Protein AF-A0A378I2C4-F1 (afdb_monomer_lite)

Secondary structure (DSSP, 8-state):
--HHHHHHHHHHH-HHHHHHHHHHHHHHHHHHHHHHHHHHHHHHHH-

Sequence (47 aa):
MSPLKRLLSYYRASKENRIQLIIFLGFVVIPILGMGLLYILVRLFWL

Structure (mmCIF, N/CA/C/O backbone):
data_AF-A0A378I2C4-F1
#
_entry.id   AF-A0A378I2C4-F1
#
loop_
_atom_site.group_PDB
_atom_site.id
_atom_site.type_symbol
_atom_site.label_atom_id
_atom_site.label_alt_id
_atom_site.label_comp_id
_atom_site.label_asym_id
_atom_site.label_entity_id
_atom_site.label_seq_id
_atom_site.pdbx_PDB_ins_code
_atom_site.Cartn_x
_atom_site.Cartn_y
_atom_site.Cartn_z
_atom_site.occupancy
_atom_site.B_iso_or_equiv
_atom_site.auth_seq_id
_atom_site.auth_comp_id
_atom_site.auth_asym_id
_atom_site.auth_atom_id
_atom_site.pdbx_PDB_model_num
ATOM 1 N N . MET A 1 1 ? -24.063 3.056 3.570 1.00 57.91 1 MET A N 1
ATOM 2 C CA . MET A 1 1 ? -22.852 3.602 4.236 1.00 57.91 1 MET A CA 1
ATOM 3 C C . MET A 1 1 ? -21.696 3.580 3.249 1.00 57.91 1 MET A C 1
ATOM 5 O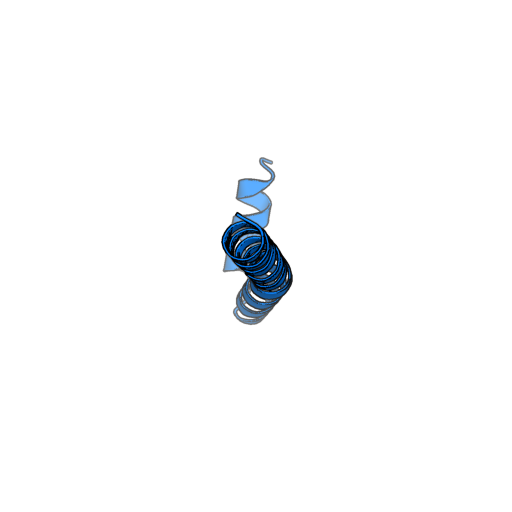 O . MET A 1 1 ? -21.513 2.561 2.601 1.00 57.91 1 MET A O 1
ATOM 9 N N . SER A 1 2 ? -20.938 4.674 3.121 1.00 78.56 2 SER A N 1
ATOM 10 C CA . SER A 1 2 ? -19.737 4.699 2.271 1.00 78.56 2 SER A CA 1
ATOM 11 C C . SER A 1 2 ? -18.708 3.658 2.754 1.00 78.56 2 SER A C 1
ATOM 13 O O . SER A 1 2 ? -18.527 3.531 3.972 1.00 78.56 2 SER A O 1
ATOM 15 N N . PRO A 1 3 ? -18.026 2.932 1.848 1.00 77.44 3 PRO A N 1
ATOM 16 C CA . PRO A 1 3 ? -17.003 1.948 2.209 1.00 77.44 3 PRO A CA 1
ATOM 17 C C . PRO A 1 3 ? -15.886 2.560 3.065 1.00 77.44 3 PRO A C 1
ATOM 19 O O . PRO A 1 3 ? -15.449 1.939 4.030 1.00 77.44 3 PRO A O 1
ATOM 22 N N . LEU A 1 4 ? -15.524 3.824 2.818 1.00 79.38 4 LEU A N 1
ATOM 23 C CA . LEU A 1 4 ? -14.564 4.569 3.639 1.00 79.38 4 LEU A CA 1
ATOM 24 C C . LEU A 1 4 ? -15.053 4.762 5.077 1.00 79.38 4 LEU A C 1
ATOM 26 O O . LEU A 1 4 ? -14.285 4.580 6.016 1.00 79.38 4 LEU A O 1
ATOM 30 N N . LYS A 1 5 ? -16.342 5.072 5.275 1.00 78.75 5 LYS A N 1
ATOM 31 C CA . LYS A 1 5 ? -16.914 5.226 6.624 1.00 78.75 5 LYS A CA 1
ATOM 32 C C . LYS A 1 5 ? -16.917 3.904 7.393 1.00 78.75 5 LYS A C 1
ATOM 34 O O . LYS A 1 5 ? -16.648 3.910 8.590 1.00 78.75 5 LYS A O 1
ATOM 39 N N . ARG A 1 6 ? -17.172 2.784 6.708 1.00 78.62 6 ARG A N 1
ATOM 40 C CA . ARG A 1 6 ? -17.151 1.437 7.304 1.00 78.62 6 ARG A CA 1
ATOM 41 C C . ARG A 1 6 ? -15.736 1.026 7.723 1.00 78.62 6 ARG A C 1
ATOM 43 O O . ARG A 1 6 ? -15.547 0.482 8.808 1.00 78.62 6 ARG A O 1
ATOM 50 N N . LEU A 1 7 ? -14.742 1.351 6.900 1.00 78.31 7 LEU A N 1
ATOM 51 C CA . LEU A 1 7 ? -13.330 1.085 7.179 1.00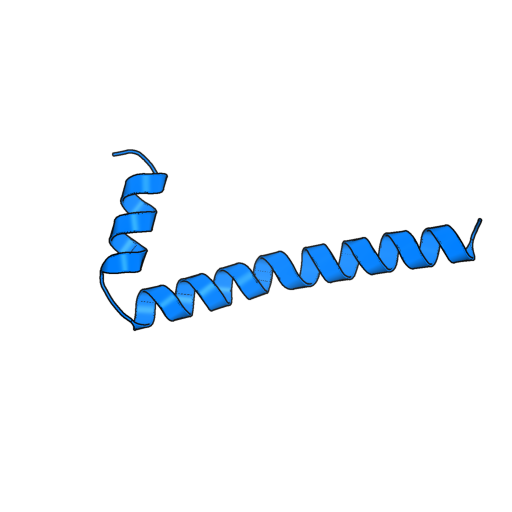 78.31 7 LEU A CA 1
ATOM 52 C C . LEU A 1 7 ? -12.815 1.951 8.338 1.00 78.31 7 LEU A C 1
ATOM 54 O O . LEU A 1 7 ? -12.150 1.451 9.243 1.00 78.31 7 LEU A O 1
ATOM 58 N N . LEU A 1 8 ? -13.222 3.225 8.380 1.00 78.38 8 LEU A N 1
ATOM 59 C CA . LEU A 1 8 ? -12.891 4.142 9.471 1.00 78.38 8 LEU A CA 1
ATOM 60 C C . LEU A 1 8 ? -13.486 3.687 10.813 1.00 78.38 8 LEU A C 1
ATOM 62 O O . LEU A 1 8 ? -12.808 3.753 11.841 1.00 78.38 8 LEU A O 1
ATOM 66 N N . SER A 1 9 ? -14.733 3.197 10.815 1.00 79.94 9 SER A N 1
ATOM 67 C CA . SER A 1 9 ? -15.338 2.619 12.022 1.00 79.94 9 SER A CA 1
ATOM 68 C C . SER A 1 9 ? -14.616 1.349 12.469 1.00 79.94 9 SER A C 1
ATOM 70 O O . SER A 1 9 ? -14.384 1.176 13.661 1.00 79.94 9 SER A O 1
ATOM 72 N N . TYR A 1 10 ? -14.185 0.505 11.525 1.00 76.25 10 TYR A N 1
ATOM 73 C CA . TYR A 1 10 ? -13.452 -0.726 11.825 1.00 76.25 10 TYR A CA 1
ATOM 74 C C . TYR A 1 10 ? -12.066 -0.437 12.422 1.00 76.25 10 TYR A C 1
ATOM 76 O O . TYR A 1 10 ? -11.659 -1.089 13.379 1.00 76.25 10 TYR A O 1
ATOM 84 N N . TYR A 1 11 ? -11.380 0.594 11.917 1.00 74.75 11 TYR A N 1
ATOM 85 C CA . TYR A 1 11 ? -10.091 1.074 12.426 1.00 74.75 11 TYR A CA 1
ATOM 86 C C . TYR A 1 11 ? -10.191 1.708 13.826 1.00 74.75 11 TYR A C 1
ATOM 88 O O . TYR A 1 11 ? -9.277 1.593 14.646 1.00 74.75 11 TYR A O 1
ATOM 96 N N . ARG A 1 12 ? -11.293 2.403 14.136 1.00 77.19 12 ARG A N 1
ATOM 97 C CA . ARG A 1 12 ? -11.494 3.003 15.468 1.00 77.19 12 ARG A CA 1
ATOM 98 C C . ARG A 1 12 ? -11.987 2.016 16.527 1.00 77.19 12 ARG A C 1
ATOM 100 O O . ARG A 1 12 ? -11.825 2.332 17.700 1.00 77.19 12 ARG A O 1
ATOM 107 N N . ALA A 1 13 ? -12.535 0.866 16.136 1.00 81.31 13 ALA A N 1
ATOM 108 C CA . ALA A 1 13 ? -13.197 -0.064 17.050 1.00 81.31 13 ALA A CA 1
ATOM 109 C C . ALA A 1 13 ? -12.260 -0.732 18.075 1.00 81.31 13 ALA A C 1
ATOM 111 O O . ALA A 1 13 ? -12.667 -0.948 19.210 1.00 81.31 13 ALA A O 1
ATOM 112 N N . SER A 1 14 ? -11.013 -1.052 17.708 1.00 79.56 14 SER A N 1
ATOM 113 C CA . SER A 1 14 ? -10.064 -1.724 18.609 1.00 79.56 14 SER A CA 1
ATOM 114 C C . SER A 1 14 ? -8.612 -1.461 18.208 1.00 79.56 14 SER A C 1
ATOM 116 O O . SER A 1 14 ? -8.319 -1.209 17.038 1.00 79.56 14 SER A O 1
ATOM 118 N N . LYS A 1 15 ? -7.687 -1.556 19.173 1.00 81.12 15 LYS A N 1
ATOM 119 C CA . LYS A 1 15 ? -6.236 -1.543 18.911 1.00 81.12 15 LYS A CA 1
ATOM 120 C C . LYS A 1 15 ? -5.815 -2.709 18.008 1.00 81.12 15 LYS A C 1
ATOM 122 O O . LYS A 1 15 ? -4.941 -2.528 17.167 1.00 81.12 15 LYS A O 1
ATOM 127 N N . GLU A 1 16 ? -6.475 -3.857 18.132 1.00 84.19 16 GLU A N 1
ATOM 128 C CA . GLU A 1 16 ? -6.200 -5.054 17.331 1.00 84.19 16 GLU A CA 1
ATOM 129 C C . GLU A 1 16 ? -6.558 -4.845 15.854 1.00 84.19 16 GLU A C 1
ATOM 131 O O . GLU A 1 16 ? -5.731 -5.074 14.973 1.00 84.19 16 GLU A O 1
ATOM 136 N N . ASN A 1 17 ? -7.725 -4.254 15.578 1.00 85.75 17 ASN A N 1
ATOM 137 C CA . ASN A 1 17 ? -8.147 -3.921 14.215 1.00 85.75 17 ASN A CA 1
ATOM 138 C C . ASN A 1 17 ? -7.187 -2.940 13.526 1.00 85.75 17 ASN A C 1
ATOM 140 O O . ASN A 1 17 ? -7.009 -3.007 12.310 1.00 85.75 17 ASN A O 1
ATOM 144 N N . ARG A 1 18 ? -6.557 -2.026 14.279 1.00 85.12 18 ARG A N 1
ATOM 145 C CA . ARG A 1 18 ? -5.537 -1.112 13.734 1.00 85.12 18 ARG A CA 1
ATOM 146 C C . ARG A 1 18 ? -4.281 -1.859 13.320 1.00 85.12 18 ARG A C 1
ATOM 148 O O . ARG A 1 18 ? -3.777 -1.616 12.229 1.00 85.12 18 ARG A O 1
ATOM 155 N N . ILE A 1 19 ? -3.801 -2.763 14.173 1.00 90.06 19 ILE A N 1
ATOM 156 C CA . ILE A 1 19 ? -2.625 -3.591 13.884 1.00 90.06 19 ILE A CA 1
ATOM 157 C C . ILE A 1 19 ? -2.897 -4.464 12.659 1.00 90.06 19 ILE A C 1
ATOM 159 O O . ILE A 1 19 ? -2.089 -4.484 11.737 1.00 90.06 19 ILE A O 1
ATOM 163 N N . GLN A 1 20 ? -4.063 -5.105 12.594 1.00 89.75 20 GLN A N 1
ATOM 164 C CA . GLN A 1 20 ? -4.449 -5.944 11.462 1.00 89.75 20 GLN A CA 1
ATOM 165 C C . GLN A 1 20 ? -4.516 -5.150 10.146 1.00 89.75 20 GLN A C 1
ATOM 167 O O . GLN A 1 20 ? -4.043 -5.627 9.116 1.00 89.75 20 GLN A O 1
ATOM 172 N N . LEU A 1 21 ? -5.029 -3.913 10.181 1.00 89.31 21 LEU A N 1
ATOM 173 C CA . LEU A 1 21 ? -5.032 -3.017 9.020 1.00 89.31 21 LEU A CA 1
ATOM 174 C C . LEU A 1 21 ? -3.622 -2.618 8.582 1.00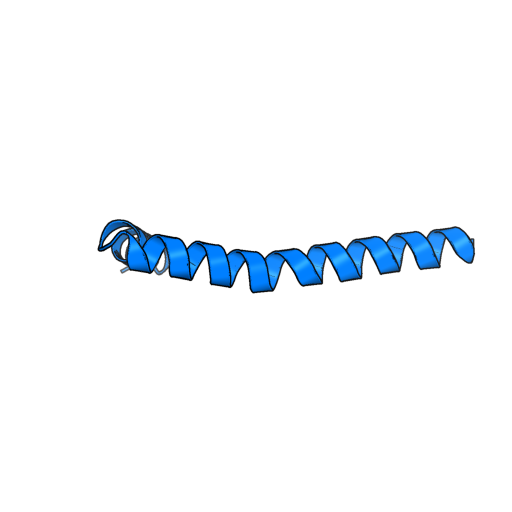 89.31 21 LEU A C 1
ATOM 176 O O . LEU A 1 21 ? -3.347 -2.603 7.386 1.00 89.31 21 LEU A O 1
ATOM 180 N N . ILE A 1 22 ? -2.729 -2.315 9.527 1.00 90.38 22 ILE A N 1
ATOM 181 C CA . ILE A 1 22 ? -1.332 -1.975 9.226 1.00 90.38 22 ILE A CA 1
ATOM 182 C C . ILE A 1 22 ? -0.605 -3.182 8.626 1.00 90.38 22 ILE A C 1
ATOM 184 O O . ILE A 1 22 ? 0.095 -3.022 7.631 1.00 90.38 22 ILE A O 1
ATOM 188 N N . ILE A 1 23 ? -0.799 -4.382 9.179 1.00 94.06 23 ILE A N 1
ATOM 189 C CA . ILE A 1 23 ? -0.207 -5.621 8.653 1.00 94.06 23 ILE A CA 1
ATOM 190 C C . ILE A 1 23 ? -0.713 -5.893 7.235 1.00 94.06 23 ILE A C 1
ATOM 192 O O . ILE A 1 23 ? 0.090 -6.153 6.342 1.00 94.06 23 ILE A O 1
ATOM 196 N N . PHE A 1 24 ? -2.024 -5.780 7.005 1.00 93.31 24 PHE A N 1
ATOM 197 C CA . PHE A 1 24 ? -2.611 -5.931 5.673 1.00 93.31 24 PHE A CA 1
ATOM 198 C C . PHE A 1 24 ? -2.045 -4.906 4.684 1.00 93.31 24 PHE A C 1
ATOM 200 O O . PHE A 1 24 ? -1.663 -5.256 3.568 1.00 93.31 24 PHE A O 1
ATOM 207 N N . LEU A 1 25 ? -1.939 -3.643 5.100 1.00 92.81 25 LEU A N 1
ATOM 208 C CA . LEU A 1 25 ? -1.404 -2.585 4.252 1.00 92.81 25 LEU A CA 1
ATOM 209 C C . LEU A 1 25 ? 0.085 -2.806 3.958 1.00 92.81 25 LEU A C 1
ATOM 211 O O . LEU A 1 25 ? 0.502 -2.643 2.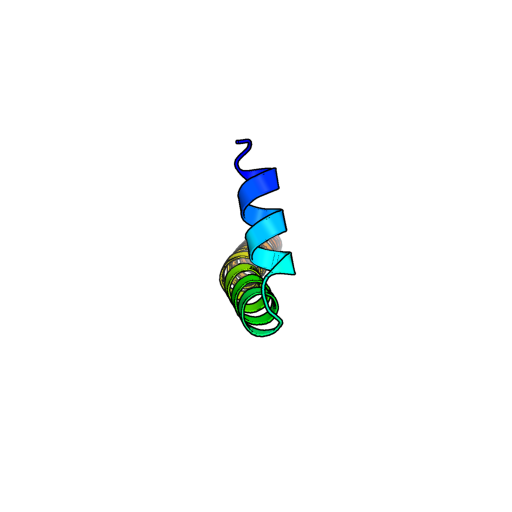818 1.00 92.81 25 LEU A O 1
ATOM 215 N N . GLY A 1 26 ? 0.868 -3.252 4.942 1.00 94.69 26 GLY A N 1
ATOM 216 C CA . GLY A 1 26 ? 2.260 -3.658 4.753 1.00 94.69 26 GLY A CA 1
ATOM 217 C C . GLY A 1 26 ? 2.391 -4.813 3.762 1.00 94.69 26 GLY A C 1
ATOM 218 O O . GLY A 1 26 ? 3.195 -4.732 2.838 1.00 94.69 26 GLY A O 1
ATOM 219 N N . PHE A 1 27 ? 1.548 -5.840 3.884 1.00 95.38 27 PHE A N 1
ATOM 220 C CA . PHE A 1 27 ? 1.526 -6.978 2.964 1.00 95.38 27 PHE A CA 1
ATOM 221 C C . PHE A 1 27 ? 1.223 -6.576 1.516 1.00 95.38 27 PHE A C 1
ATOM 223 O O . PHE A 1 27 ? 1.726 -7.213 0.602 1.00 95.38 27 PHE A O 1
ATOM 230 N N . VAL A 1 28 ? 0.435 -5.523 1.287 1.00 95.19 28 VAL A N 1
ATOM 231 C CA . VAL A 1 28 ? 0.133 -5.031 -0.068 1.00 95.19 28 VAL A CA 1
ATOM 232 C C . VAL A 1 28 ? 1.207 -4.062 -0.568 1.00 95.19 28 VAL A C 1
ATOM 234 O O . VAL A 1 28 ? 1.682 -4.182 -1.695 1.00 95.19 28 VAL A O 1
ATOM 237 N N . VAL A 1 29 ? 1.613 -3.099 0.259 1.00 95.56 29 VAL A N 1
ATOM 238 C CA . VAL A 1 29 ? 2.514 -2.009 -0.144 1.00 95.56 29 VAL A CA 1
ATOM 239 C C . VAL A 1 29 ? 3.949 -2.501 -0.349 1.00 95.56 29 VAL A C 1
ATOM 241 O O . VAL A 1 29 ? 4.583 -2.104 -1.326 1.00 95.56 29 VAL A O 1
ATOM 244 N N . ILE A 1 30 ? 4.460 -3.385 0.515 1.00 96.25 30 ILE A N 1
ATOM 245 C CA . ILE A 1 30 ? 5.835 -3.906 0.426 1.00 96.25 30 ILE A CA 1
ATOM 246 C C . ILE A 1 30 ? 6.106 -4.614 -0.913 1.00 96.25 30 ILE A C 1
ATOM 248 O O . ILE A 1 30 ? 7.079 -4.243 -1.570 1.00 96.25 30 ILE A O 1
ATOM 252 N N . PRO A 1 31 ? 5.296 -5.585 -1.378 1.00 96.19 31 PRO A N 1
ATOM 253 C CA . PRO A 1 31 ? 5.558 -6.250 -2.652 1.00 96.19 31 PRO A CA 1
ATOM 254 C C . PRO A 1 31 ? 5.383 -5.325 -3.853 1.00 96.19 31 PRO A C 1
ATOM 256 O O . PRO A 1 31 ? 6.135 -5.462 -4.812 1.00 96.19 31 PRO A O 1
ATOM 259 N N . ILE A 1 32 ? 4.462 -4.356 -3.811 1.00 96.94 32 ILE A N 1
ATOM 260 C CA . ILE A 1 32 ? 4.333 -3.356 -4.883 1.00 96.94 32 ILE A CA 1
ATOM 261 C C . ILE A 1 32 ? 5.611 -2.517 -4.982 1.00 96.94 32 ILE A C 1
ATOM 263 O O . ILE A 1 32 ? 6.148 -2.347 -6.077 1.00 96.94 32 ILE A O 1
ATOM 267 N N . LEU A 1 33 ? 6.129 -2.034 -3.848 1.00 97.06 33 LEU A N 1
ATOM 268 C CA . LEU A 1 33 ? 7.385 -1.284 -3.811 1.00 97.06 33 LEU A CA 1
ATOM 269 C C . LEU A 1 33 ? 8.575 -2.148 -4.243 1.00 97.06 33 LEU A C 1
ATOM 271 O O . LEU A 1 33 ? 9.392 -1.695 -5.039 1.00 97.06 33 LEU A O 1
ATOM 275 N N . GLY A 1 34 ? 8.655 -3.393 -3.769 1.00 96.69 34 GLY A N 1
ATOM 276 C CA . GLY A 1 34 ? 9.722 -4.328 -4.128 1.00 96.69 34 GLY A CA 1
ATOM 277 C C . GLY A 1 34 ? 9.738 -4.652 -5.623 1.00 96.69 34 GLY A C 1
ATOM 278 O O . GLY A 1 34 ? 10.773 -4.512 -6.270 1.00 96.69 34 GLY A O 1
ATOM 279 N N . MET A 1 35 ? 8.584 -5.015 -6.189 1.00 97.38 35 MET A N 1
ATOM 280 C CA . MET A 1 35 ? 8.426 -5.277 -7.626 1.00 97.38 35 MET A CA 1
ATOM 281 C C . MET A 1 35 ? 8.726 -4.026 -8.457 1.00 97.38 35 MET A C 1
ATOM 283 O O . MET A 1 35 ? 9.435 -4.109 -9.457 1.00 97.38 35 MET A O 1
ATOM 287 N N . GLY A 1 36 ? 8.220 -2.863 -8.035 1.00 97.19 36 GLY A N 1
ATOM 288 C CA . GLY A 1 36 ? 8.450 -1.596 -8.726 1.00 97.19 36 GLY A CA 1
ATOM 289 C C . GLY A 1 36 ? 9.927 -1.207 -8.752 1.00 97.19 36 GLY A C 1
ATOM 290 O O . GLY A 1 36 ? 10.452 -0.843 -9.804 1.00 97.19 36 GLY A O 1
ATOM 291 N N . LEU A 1 37 ? 10.620 -1.344 -7.620 1.00 97.25 37 LEU A N 1
ATOM 292 C CA . LEU A 1 37 ? 12.047 -1.055 -7.527 1.00 97.25 37 LEU A CA 1
ATOM 293 C C . LEU A 1 37 ? 12.874 -2.029 -8.373 1.00 97.25 37 LEU A C 1
ATOM 295 O O . LEU A 1 37 ? 13.739 -1.591 -9.129 1.00 97.25 37 LEU A O 1
ATOM 299 N N . LEU A 1 38 ? 12.583 -3.331 -8.295 1.00 97.25 38 LEU A N 1
ATOM 300 C CA . LEU A 1 38 ? 13.249 -4.346 -9.116 1.00 97.25 38 LEU A CA 1
ATOM 301 C C . LEU A 1 38 ? 13.047 -4.085 -10.607 1.00 97.25 38 LEU A C 1
ATOM 303 O O . LEU A 1 38 ? 14.005 -4.160 -11.369 1.00 97.25 38 LEU A O 1
ATOM 307 N N . TYR A 1 39 ? 11.831 -3.727 -11.021 1.00 96.56 39 TYR A N 1
ATOM 308 C CA . TYR A 1 39 ? 11.547 -3.381 -12.409 1.00 96.56 39 TYR A CA 1
ATOM 309 C C . TYR A 1 39 ? 12.412 -2.211 -12.887 1.00 96.56 39 TYR A C 1
ATOM 311 O O . TYR A 1 39 ? 13.021 -2.300 -13.951 1.00 96.56 39 TYR A O 1
ATOM 319 N N . ILE A 1 40 ? 12.513 -1.141 -12.093 1.00 97.06 40 ILE A N 1
ATOM 320 C CA . ILE A 1 40 ? 13.351 0.020 -12.423 1.00 97.06 40 ILE A CA 1
ATOM 321 C C . ILE A 1 40 ? 14.825 -0.383 -12.514 1.00 97.06 40 ILE A C 1
ATOM 323 O O . ILE A 1 40 ? 15.484 -0.037 -13.490 1.00 97.06 40 ILE A O 1
ATOM 327 N N . LEU A 1 41 ? 15.331 -1.133 -11.532 1.00 96.94 41 LEU A N 1
ATOM 328 C CA . LEU A 1 41 ? 16.729 -1.570 -11.492 1.00 96.94 41 LEU A CA 1
ATOM 329 C C . LEU A 1 41 ? 17.093 -2.444 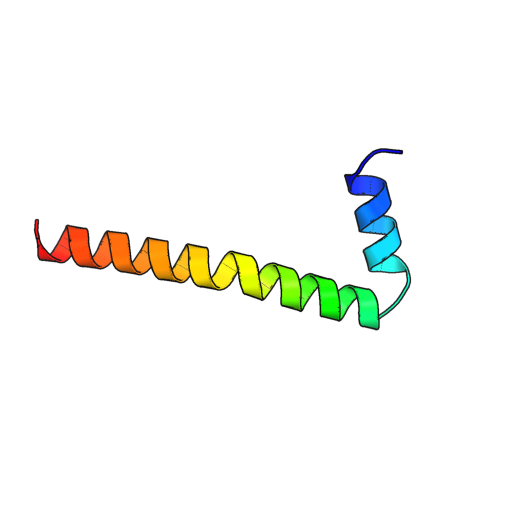-12.689 1.00 96.94 41 LEU A C 1
ATOM 331 O O . LEU A 1 41 ? 18.105 -2.199 -13.340 1.00 96.94 41 LEU A O 1
ATOM 335 N N . VAL A 1 42 ? 16.253 -3.429 -13.009 1.00 96.81 42 VAL A N 1
ATOM 336 C CA . VAL A 1 42 ? 16.443 -4.275 -14.191 1.00 96.81 42 VAL A CA 1
ATOM 337 C C . VAL A 1 42 ? 16.446 -3.402 -15.439 1.00 96.81 42 VAL A C 1
ATOM 339 O O . VAL A 1 42 ? 17.352 -3.500 -16.257 1.00 96.81 42 VAL A O 1
ATOM 342 N N . ARG A 1 43 ? 15.484 -2.490 -15.573 1.00 95.69 43 ARG A N 1
ATOM 343 C CA . ARG A 1 43 ? 15.392 -1.640 -16.760 1.00 95.69 43 ARG A CA 1
ATOM 344 C C . ARG A 1 43 ? 16.598 -0.714 -16.925 1.00 95.69 43 ARG A C 1
ATOM 346 O O . ARG A 1 43 ? 17.004 -0.503 -18.057 1.00 95.69 43 ARG A O 1
ATOM 353 N N . LEU A 1 44 ? 17.169 -0.205 -15.831 1.00 96.75 44 LEU A N 1
ATOM 354 C CA . LEU A 1 44 ? 18.403 0.591 -15.841 1.00 96.75 44 LEU A CA 1
ATOM 355 C C . LEU A 1 44 ? 19.650 -0.234 -16.164 1.00 96.75 44 LEU A C 1
ATOM 357 O O . LEU A 1 44 ? 20.577 0.300 -16.745 1.00 96.75 44 LEU A O 1
ATOM 361 N N . PHE A 1 45 ? 19.694 -1.507 -15.770 1.00 93.06 45 PHE A N 1
ATOM 362 C CA . PHE A 1 45 ? 20.822 -2.387 -16.083 1.00 93.06 45 PHE A CA 1
ATOM 363 C C . PHE A 1 45 ? 20.869 -2.779 -17.568 1.00 93.06 45 PHE A C 1
ATOM 365 O O . PHE A 1 45 ? 21.943 -3.013 -18.113 1.00 93.06 45 PHE A O 1
ATOM 372 N N . TRP A 1 46 ? 19.701 -2.891 -18.204 1.00 88.00 46 TRP A N 1
ATOM 373 C CA . TRP A 1 46 ? 19.568 -3.274 -19.613 1.00 88.00 46 TRP A CA 1
ATOM 374 C C . TRP A 1 46 ? 19.565 -2.088 -20.595 1.00 88.00 46 TRP A C 1
ATOM 376 O O . TRP A 1 46 ? 19.648 -2.324 -21.800 1.00 88.00 46 TRP A O 1
ATOM 386 N N . LEU A 1 47 ? 19.430 -0.853 -20.099 1.00 78.81 47 LEU A N 1
ATOM 387 C CA . LEU A 1 47 ? 19.563 0.398 -20.861 1.00 78.81 47 LEU A CA 1
ATOM 388 C C . LEU A 1 47 ? 21.020 0.865 -20.873 1.00 78.81 47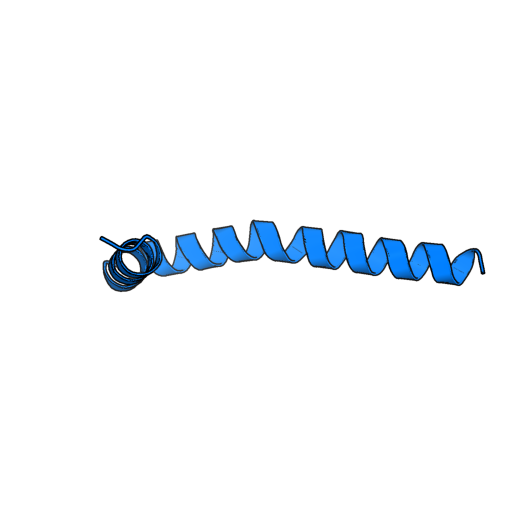 LEU A C 1
ATOM 390 O O . LEU A 1 47 ? 21.443 1.359 -21.940 1.00 78.81 47 LEU A O 1
#

Radius of gyration: 16.67 Å; chains: 1; bounding box: 44×12×40 Å

Foldseek 3Di:
DPPVVVLVCQCPVDPVSVVVVVVVCCVVVVVVVVVVVVVVVVVVVVD

Organism: NCBI:txid91822

pLDDT: mean 88.19, std 9.0, range [57.91, 97.38]